Protein AF-A0A967CWF3-F1 (afdb_monomer_lite)

Secondary structure (DSSP, 8-state):
----HHHHHHHHHHHHHHHHHHHHHHHHHHHHHHHHHHHHHHTT-TT--HHHHHHHHHHHHHHHHHHH--

Foldseek 3Di:
DPPPPVVVVVVVVVCVVVVVVVLVVVLVVVLVVQLVVLCVVCVPPPPDDSVNSVVVSVVCSVVVSVVSPD

Structure (mmCIF, N/CA/C/O backbone):
data_AF-A0A967CWF3-F1
#
_entry.id   AF-A0A967CWF3-F1
#
loop_
_atom_site.group_PDB
_atom_site.id
_atom_site.type_symbol
_atom_site.label_atom_id
_atom_site.label_alt_id
_atom_site.label_comp_id
_atom_site.label_asym_id
_atom_site.label_entity_id
_atom_site.label_seq_id
_atom_site.pdbx_PDB_ins_code
_atom_site.Cartn_x
_atom_site.Cartn_y
_atom_site.Cartn_z
_atom_site.occupancy
_atom_site.B_iso_or_equiv
_atom_site.auth_seq_id
_atom_site.auth_comp_id
_atom_site.auth_asym_id
_atom_site.auth_atom_id
_atom_site.pdbx_PDB_model_num
ATOM 1 N N . MET A 1 1 ? 23.830 6.401 -27.173 1.00 50.25 1 MET A N 1
ATOM 2 C CA . MET A 1 1 ? 22.995 5.183 -27.074 1.00 50.25 1 MET A CA 1
ATOM 3 C C . MET A 1 1 ? 21.554 5.549 -27.409 1.00 50.25 1 MET A C 1
ATOM 5 O O . MET A 1 1 ? 20.938 6.269 -26.635 1.00 50.25 1 MET A O 1
ATOM 9 N N . ARG A 1 2 ? 21.020 5.152 -28.574 1.00 63.00 2 ARG A N 1
ATOM 10 C CA . ARG A 1 2 ? 19.588 5.339 -28.866 1.00 63.00 2 ARG A CA 1
ATOM 11 C C . ARG A 1 2 ? 18.828 4.242 -28.130 1.00 63.00 2 ARG A C 1
ATOM 13 O O . ARG A 1 2 ? 18.735 3.125 -28.625 1.00 63.00 2 ARG A O 1
ATOM 20 N N . LEU A 1 3 ? 18.367 4.546 -26.919 1.00 65.69 3 LEU A N 1
ATOM 21 C CA . LEU A 1 3 ? 17.449 3.677 -26.192 1.00 65.69 3 LEU A CA 1
ATOM 22 C C . LEU A 1 3 ? 16.227 3.479 -27.097 1.00 65.69 3 LEU A C 1
ATOM 24 O O . LEU A 1 3 ? 15.539 4.445 -27.432 1.00 65.69 3 LEU A O 1
ATOM 28 N N . SER A 1 4 ? 16.018 2.257 -27.588 1.00 76.25 4 SER A N 1
ATOM 29 C CA . SER A 1 4 ? 14.859 1.973 -28.427 1.00 76.25 4 SER A CA 1
ATOM 30 C C . SER A 1 4 ? 13.606 2.236 -27.596 1.00 76.25 4 SER A C 1
ATOM 32 O O . SER A 1 4 ? 13.379 1.579 -26.579 1.00 76.25 4 SER A O 1
ATOM 34 N N . ARG A 1 5 ? 12.808 3.227 -28.009 1.00 80.19 5 ARG A N 1
ATOM 35 C CA . ARG A 1 5 ? 11.621 3.701 -27.278 1.00 80.19 5 ARG A CA 1
ATOM 36 C C . ARG A 1 5 ? 10.654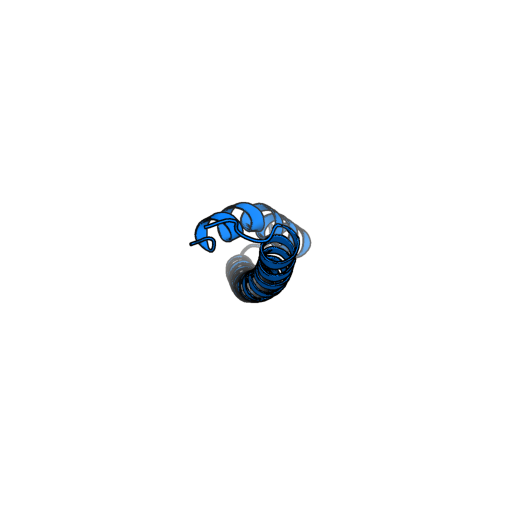 2.560 -26.950 1.00 80.19 5 ARG A C 1
ATOM 38 O O . ARG A 1 5 ? 10.026 2.571 -25.897 1.00 80.19 5 ARG A O 1
ATOM 45 N N . THR A 1 6 ? 10.569 1.559 -27.824 1.00 88.00 6 THR A N 1
ATOM 46 C CA . THR A 1 6 ? 9.726 0.372 -27.642 1.00 88.00 6 THR A CA 1
ATOM 47 C C . THR A 1 6 ? 10.212 -0.510 -26.492 1.00 88.00 6 THR A C 1
ATOM 49 O O . THR A 1 6 ? 9.406 -0.924 -25.661 1.00 88.00 6 THR A O 1
ATOM 52 N N . LEU A 1 7 ? 11.526 -0.734 -26.393 1.00 84.75 7 LEU A N 1
ATOM 53 C CA . LEU A 1 7 ? 12.142 -1.535 -25.336 1.00 84.75 7 LEU A CA 1
ATOM 54 C C . LEU A 1 7 ? 11.958 -0.874 -23.960 1.00 84.75 7 LEU A C 1
ATOM 56 O O . LEU A 1 7 ? 11.539 -1.530 -23.009 1.00 84.75 7 LEU A O 1
ATOM 60 N N . SER A 1 8 ? 12.206 0.435 -23.860 1.00 87.94 8 SER A N 1
ATOM 61 C CA . SER A 1 8 ? 12.071 1.179 -22.600 1.00 87.94 8 SER A CA 1
ATOM 62 C C . SER A 1 8 ? 10.635 1.215 -22.082 1.00 87.94 8 SER A C 1
ATOM 64 O O . SER A 1 8 ? 10.417 1.041 -20.887 1.00 87.94 8 SER A O 1
ATOM 66 N N . ILE A 1 9 ? 9.648 1.393 -22.967 1.00 89.81 9 ILE A N 1
ATOM 67 C CA . ILE A 1 9 ? 8.229 1.381 -22.578 1.00 89.81 9 ILE A CA 1
ATOM 68 C C . ILE A 1 9 ? 7.813 -0.012 -22.097 1.00 89.81 9 ILE A C 1
ATOM 70 O O . ILE A 1 9 ? 7.095 -0.126 -21.105 1.00 89.81 9 ILE A O 1
ATOM 74 N N . TYR A 1 10 ? 8.270 -1.071 -22.771 1.00 92.38 10 TYR A N 1
ATOM 75 C CA . TYR A 1 10 ? 7.942 -2.441 -22.382 1.00 92.38 10 TYR A CA 1
ATOM 76 C C . TYR A 1 10 ? 8.480 -2.782 -20.989 1.00 92.38 10 TYR A C 1
ATOM 78 O O . TYR A 1 10 ? 7.719 -3.220 -20.125 1.00 92.38 10 TYR A O 1
ATOM 86 N N . ILE A 1 11 ? 9.770 -2.514 -20.756 1.00 91.81 11 ILE A N 1
ATOM 87 C CA . ILE A 1 11 ? 10.411 -2.749 -19.457 1.00 91.81 11 ILE A CA 1
ATOM 88 C C . ILE A 1 11 ? 9.765 -1.873 -18.382 1.00 91.81 11 ILE A C 1
ATOM 90 O O . ILE A 1 11 ? 9.444 -2.378 -17.311 1.00 91.81 11 ILE A O 1
ATOM 94 N N . GLY A 1 12 ? 9.503 -0.595 -18.675 1.00 92.25 12 GLY A N 1
ATOM 95 C CA . GLY A 1 12 ? 8.849 0.318 -17.738 1.00 92.25 12 GLY A CA 1
ATOM 96 C C . GLY A 1 12 ? 7.456 -0.155 -17.321 1.00 92.25 12 GLY A C 1
ATOM 97 O O . GLY A 1 12 ? 7.136 -0.137 -16.137 1.00 92.25 12 GLY A O 1
ATOM 98 N N . ARG A 1 13 ? 6.641 -0.648 -18.263 1.00 93.00 13 ARG A N 1
ATOM 99 C CA . ARG A 1 13 ? 5.304 -1.181 -17.960 1.00 93.00 13 ARG A CA 1
ATOM 100 C C . ARG A 1 13 ? 5.371 -2.461 -17.131 1.00 93.00 13 ARG A C 1
ATOM 102 O O . ARG A 1 13 ? 4.612 -2.596 -16.178 1.00 93.00 13 ARG A O 1
ATOM 109 N N . GLN A 1 14 ? 6.277 -3.373 -17.479 1.00 93.75 14 GLN A N 1
ATOM 110 C CA . GLN A 1 14 ? 6.475 -4.612 -16.727 1.00 93.75 14 G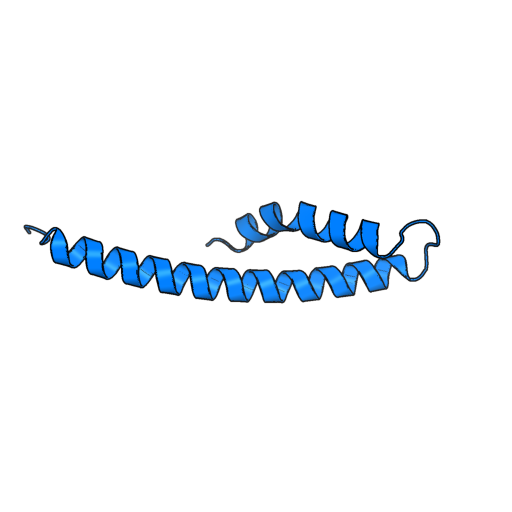LN A CA 1
ATOM 111 C C . GLN A 1 14 ? 6.953 -4.313 -15.302 1.00 93.75 14 GLN A C 1
ATOM 113 O O . GLN A 1 14 ? 6.410 -4.854 -14.343 1.00 93.75 14 GLN A O 1
ATOM 118 N N . PHE A 1 15 ? 7.926 -3.412 -15.158 1.00 94.19 15 PHE A N 1
ATOM 119 C CA . PHE A 1 15 ? 8.424 -2.970 -13.862 1.00 94.19 15 PHE A CA 1
ATOM 120 C C . PHE A 1 15 ? 7.317 -2.327 -13.026 1.00 94.19 15 PHE A C 1
ATOM 122 O O . PHE A 1 15 ? 7.098 -2.762 -11.903 1.00 94.19 15 PHE A O 1
ATOM 129 N N . LEU A 1 16 ? 6.581 -1.353 -13.574 1.00 94.62 16 LEU A N 1
ATOM 130 C CA . LEU A 1 16 ? 5.485 -0.685 -12.865 1.00 94.62 16 LEU A CA 1
ATOM 131 C C . LEU A 1 16 ? 4.400 -1.667 -12.426 1.00 94.62 16 LEU A C 1
ATOM 133 O O . LEU A 1 16 ? 3.889 -1.539 -11.319 1.00 94.62 16 LEU A O 1
ATOM 137 N N . TYR A 1 17 ? 4.070 -2.652 -13.264 1.00 96.12 17 TYR A N 1
ATOM 138 C CA . TYR A 1 17 ? 3.085 -3.672 -12.921 1.00 96.12 17 TYR A CA 1
ATOM 139 C C . TYR A 1 17 ? 3.534 -4.506 -11.717 1.00 96.12 17 TYR A C 1
ATOM 141 O O . TYR A 1 17 ? 2.807 -4.608 -10.732 1.00 96.12 17 TYR A O 1
ATOM 149 N N . TRP A 1 18 ? 4.749 -5.058 -11.758 1.00 96.12 18 TRP A N 1
ATOM 150 C CA . TRP A 1 18 ? 5.274 -5.860 -10.650 1.00 96.12 18 TRP A CA 1
ATOM 151 C C . TRP A 1 18 ? 5.524 -5.032 -9.394 1.00 96.12 18 TRP A C 1
ATOM 153 O O . TRP A 1 18 ? 5.182 -5.474 -8.300 1.00 96.12 18 TRP A O 1
ATOM 163 N N . PHE A 1 19 ? 6.051 -3.819 -9.548 1.00 94.50 19 PHE A N 1
ATOM 164 C CA . PHE A 1 19 ? 6.237 -2.872 -8.456 1.00 94.50 19 PHE A CA 1
ATOM 165 C C . PHE A 1 19 ? 4.908 -2.565 -7.763 1.00 94.50 19 PHE A C 1
ATOM 167 O O . PHE A 1 19 ? 4.802 -2.733 -6.552 1.00 94.50 19 PHE A O 1
ATOM 174 N N . ALA A 1 20 ? 3.872 -2.196 -8.525 1.00 94.50 20 ALA A N 1
ATOM 175 C CA . ALA A 1 20 ? 2.545 -1.930 -7.979 1.00 94.50 20 ALA A CA 1
ATOM 176 C C . ALA A 1 20 ? 1.948 -3.173 -7.308 1.00 94.50 20 ALA A C 1
ATOM 178 O O . ALA A 1 20 ? 1.345 -3.060 -6.246 1.00 94.50 20 ALA A O 1
ATOM 179 N N . CYS A 1 21 ? 2.146 -4.361 -7.884 1.00 95.88 21 CYS A N 1
ATOM 180 C CA . CYS A 1 21 ? 1.640 -5.608 -7.320 1.00 95.88 21 CYS A CA 1
ATOM 181 C C . CYS A 1 21 ? 2.286 -5.924 -5.958 1.00 95.88 21 CYS A C 1
ATOM 183 O O . CYS A 1 21 ? 1.581 -6.239 -5.001 1.00 95.88 21 CYS A O 1
ATOM 185 N N . VAL A 1 22 ? 3.612 -5.789 -5.848 1.00 94.56 22 VAL A N 1
ATOM 186 C CA . VAL A 1 22 ? 4.344 -5.979 -4.583 1.00 94.56 22 VAL A CA 1
ATOM 187 C C . VAL A 1 22 ? 3.968 -4.899 -3.569 1.00 94.56 22 VAL A C 1
ATOM 189 O O . VAL A 1 22 ? 3.695 -5.212 -2.412 1.00 94.56 22 VAL A O 1
ATOM 192 N N . PHE A 1 23 ? 3.895 -3.641 -4.001 1.00 93.50 23 PHE A N 1
ATOM 193 C CA . PHE A 1 23 ? 3.506 -2.522 -3.149 1.00 93.50 23 PHE A CA 1
ATOM 194 C C . PHE A 1 23 ? 2.097 -2.703 -2.568 1.00 93.50 23 PHE A C 1
ATOM 196 O O . PHE A 1 23 ? 1.907 -2.577 -1.360 1.00 93.50 23 PHE A O 1
ATOM 203 N N . LEU A 1 24 ? 1.119 -3.074 -3.400 1.00 93.81 24 LEU A N 1
ATOM 204 C CA . LEU A 1 24 ? -0.247 -3.356 -2.957 1.00 93.81 24 LEU A CA 1
ATOM 205 C C . LEU A 1 24 ? -0.311 -4.560 -2.013 1.00 93.81 24 LEU A C 1
ATOM 207 O O . LEU A 1 24 ? -1.083 -4.526 -1.059 1.00 93.81 24 LEU A O 1
ATOM 211 N N . ALA A 1 25 ? 0.502 -5.598 -2.233 1.00 94.44 25 ALA A N 1
ATOM 212 C CA . ALA A 1 25 ? 0.568 -6.743 -1.328 1.00 94.44 25 ALA A CA 1
ATOM 213 C C . ALA A 1 25 ? 1.091 -6.346 0.063 1.00 94.44 25 ALA A C 1
ATOM 215 O O . ALA A 1 25 ? 0.504 -6.735 1.073 1.00 94.44 25 ALA A O 1
ATOM 216 N N . LEU A 1 26 ? 2.150 -5.531 0.124 1.00 93.50 26 LEU A N 1
ATOM 217 C CA . LEU A 1 26 ? 2.689 -5.009 1.384 1.00 93.50 26 LEU A CA 1
ATOM 218 C C . LEU A 1 26 ? 1.689 -4.094 2.094 1.00 93.50 26 LEU A C 1
ATOM 220 O O . LEU A 1 26 ? 1.480 -4.230 3.296 1.00 93.50 26 LEU A O 1
ATOM 224 N N . LEU A 1 27 ? 1.038 -3.203 1.347 1.00 92.94 27 LEU A N 1
ATOM 225 C CA . LEU A 1 27 ? 0.039 -2.274 1.871 1.00 92.94 27 LEU A CA 1
ATOM 226 C C . LEU A 1 27 ? -1.201 -3.010 2.401 1.00 92.94 27 LEU A C 1
ATOM 228 O O . LEU A 1 27 ? -1.709 -2.675 3.467 1.00 92.94 27 LEU A O 1
ATOM 232 N N . ALA A 1 28 ? -1.667 -4.049 1.703 1.00 92.06 28 ALA A N 1
ATOM 233 C CA . ALA A 1 28 ? -2.753 -4.898 2.185 1.00 92.06 28 ALA A CA 1
ATOM 234 C C . ALA A 1 28 ? -2.359 -5.650 3.465 1.00 92.06 28 ALA A C 1
ATOM 236 O O . ALA A 1 28 ? -3.153 -5.727 4.403 1.00 92.06 28 ALA A O 1
ATOM 237 N N . LEU A 1 29 ? -1.130 -6.171 3.526 1.00 93.75 29 LEU A N 1
ATOM 238 C CA . LEU A 1 29 ? -0.620 -6.864 4.705 1.00 93.75 29 LEU A CA 1
ATOM 239 C C . LEU A 1 29 ? -0.586 -5.931 5.924 1.00 93.75 29 LEU A C 1
ATOM 241 O O . LEU A 1 29 ? -1.153 -6.269 6.964 1.00 93.75 29 LEU A O 1
ATOM 245 N N . THR A 1 30 ? 0.021 -4.748 5.798 1.00 91.06 30 THR A N 1
ATOM 246 C CA . THR A 1 30 ? 0.094 -3.773 6.899 1.00 91.06 30 THR A CA 1
ATOM 247 C C . THR A 1 30 ? -1.281 -3.252 7.299 1.00 91.06 30 THR A C 1
ATOM 249 O O . THR A 1 30 ? -1.542 -3.097 8.490 1.00 91.06 30 THR A O 1
ATOM 252 N N . PHE A 1 31 ? -2.193 -3.062 6.342 1.00 90.12 31 PHE A N 1
ATOM 253 C CA . PHE A 1 31 ? -3.571 -2.664 6.623 1.00 90.12 31 PHE A CA 1
ATOM 254 C C . PHE A 1 31 ? -4.305 -3.671 7.513 1.00 90.12 31 PHE A C 1
ATOM 256 O O . PHE A 1 31 ? -4.989 -3.267 8.452 1.00 90.12 31 PHE A O 1
ATOM 263 N N . VAL A 1 32 ? -4.152 -4.976 7.260 1.00 90.81 32 VAL A N 1
ATOM 264 C CA . VAL A 1 32 ? -4.765 -6.017 8.102 1.00 90.81 32 VAL A CA 1
ATOM 265 C C . VAL A 1 32 ? -4.200 -5.971 9.522 1.00 90.81 32 VAL A C 1
ATOM 267 O O . VAL A 1 32 ? -4.973 -6.037 10.478 1.00 90.81 32 VAL A O 1
ATOM 270 N N . PHE A 1 33 ? -2.882 -5.806 9.675 1.00 90.19 33 PHE A N 1
ATOM 271 C CA . PHE A 1 33 ? -2.259 -5.650 10.994 1.00 90.19 33 PHE A CA 1
ATOM 272 C C . PHE A 1 33 ? -2.806 -4.433 11.744 1.00 90.19 33 PHE A C 1
ATOM 274 O O . PHE A 1 33 ? -3.255 -4.569 12.883 1.00 90.19 33 PHE A O 1
ATOM 281 N N . ASP A 1 34 ? -2.843 -3.274 11.087 1.00 87.38 34 ASP A N 1
ATOM 282 C CA . ASP A 1 34 ? -3.368 -2.033 11.662 1.00 87.38 34 ASP A CA 1
ATOM 283 C C . ASP A 1 34 ? -4.845 -2.174 12.055 1.00 87.38 34 ASP A C 1
ATOM 285 O O . ASP A 1 34 ? -5.255 -1.719 13.123 1.00 87.38 34 ASP A O 1
ATOM 289 N N . LEU A 1 35 ? -5.654 -2.827 11.217 1.00 87.56 35 LEU A N 1
ATOM 290 C CA . LEU A 1 35 ? -7.072 -3.059 11.481 1.00 87.56 35 LEU A CA 1
ATOM 291 C C . LEU A 1 35 ? -7.269 -3.952 12.713 1.00 87.56 35 LEU A C 1
ATOM 293 O O . LEU A 1 35 ? -8.079 -3.626 13.581 1.00 87.56 35 LEU A O 1
ATOM 297 N N . VAL A 1 36 ? -6.499 -5.036 12.834 1.00 89.62 36 VAL A N 1
ATOM 298 C CA . VAL A 1 36 ? -6.523 -5.912 14.018 1.00 89.62 36 VAL A CA 1
ATOM 299 C C . VAL A 1 36 ? -6.068 -5.159 15.270 1.00 89.62 36 VAL A C 1
ATOM 301 O O . VAL A 1 36 ? -6.688 -5.290 16.328 1.00 89.62 36 VAL A O 1
ATOM 304 N N . GLU A 1 37 ? -5.025 -4.338 15.169 1.00 88.00 37 GLU A N 1
ATOM 305 C CA . GLU A 1 37 ? -4.521 -3.545 16.290 1.00 88.00 37 GLU A CA 1
ATOM 306 C C . GLU A 1 37 ? -5.531 -2.485 16.749 1.00 88.00 37 GLU A C 1
ATOM 308 O O . GLU A 1 37 ? -5.790 -2.338 17.947 1.00 88.00 37 GLU A O 1
ATOM 313 N N . LEU A 1 38 ? -6.179 -1.806 15.805 1.00 85.56 38 LEU A N 1
ATOM 314 C CA . LEU A 1 38 ? -7.247 -0.850 16.069 1.00 85.56 38 LEU A CA 1
ATOM 315 C C . LEU A 1 38 ? -8.470 -1.515 16.717 1.00 85.56 38 LEU A C 1
ATOM 317 O O . LEU A 1 38 ? -8.994 -0.994 17.704 1.00 85.56 38 LEU A O 1
ATOM 321 N N . LEU A 1 39 ? -8.892 -2.684 16.227 1.00 85.12 39 LEU A N 1
ATOM 322 C CA . LEU A 1 39 ? -9.971 -3.470 16.838 1.00 85.12 39 LEU A CA 1
ATOM 323 C C . LEU A 1 39 ? -9.624 -3.867 18.275 1.00 85.12 39 LEU A C 1
ATOM 325 O O . LEU A 1 39 ? -10.432 -3.679 19.188 1.00 85.12 39 LEU A O 1
ATOM 329 N N . ARG A 1 40 ? -8.394 -4.342 18.502 1.00 85.12 40 ARG A N 1
ATOM 330 C CA . ARG A 1 40 ? -7.902 -4.687 19.841 1.00 85.12 40 ARG A CA 1
ATOM 331 C C . AR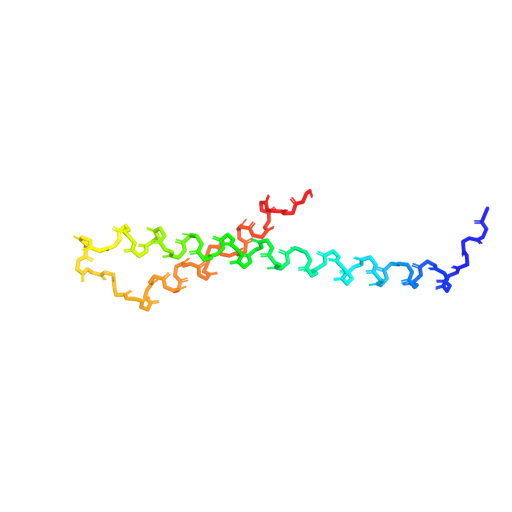G A 1 40 ? -7.890 -3.474 20.771 1.00 85.12 40 ARG A C 1
ATOM 333 O O . ARG A 1 40 ? -8.266 -3.593 21.935 1.00 85.12 40 ARG A O 1
ATOM 340 N N . ARG A 1 41 ? -7.493 -2.305 20.267 1.00 81.75 41 ARG A N 1
ATOM 341 C CA . ARG A 1 41 ? -7.446 -1.047 21.030 1.00 81.75 41 ARG A CA 1
ATOM 342 C C . ARG A 1 41 ? -8.829 -0.582 21.486 1.00 81.75 41 ARG A C 1
ATOM 344 O O . ARG A 1 41 ? -8.947 0.091 22.510 1.00 81.75 41 ARG A O 1
ATOM 351 N N . ILE A 1 42 ? -9.860 -0.922 20.722 1.00 78.38 42 ILE A N 1
ATOM 352 C CA . ILE A 1 42 ? -11.224 -0.425 20.902 1.00 78.38 42 ILE A CA 1
ATOM 353 C C . ILE A 1 42 ? -12.115 -1.419 21.655 1.00 78.38 42 ILE A C 1
ATOM 355 O O . ILE A 1 42 ? -13.100 -0.999 22.256 1.00 78.38 42 ILE A O 1
ATOM 359 N N . ALA A 1 43 ? -11.727 -2.694 21.752 1.00 72.62 43 ALA A N 1
ATOM 360 C CA . ALA A 1 43 ? -12.442 -3.727 22.511 1.00 72.62 43 ALA A CA 1
ATOM 361 C C . ALA A 1 43 ? -12.749 -3.364 23.988 1.00 72.62 43 ALA A C 1
ATOM 363 O O . ALA A 1 43 ? -13.588 -4.007 24.610 1.00 72.62 43 ALA A O 1
ATOM 364 N N . GLY A 1 44 ? -12.114 -2.325 24.549 1.00 66.19 44 GLY A N 1
ATOM 365 C CA . GLY A 1 44 ? -12.400 -1.783 25.885 1.00 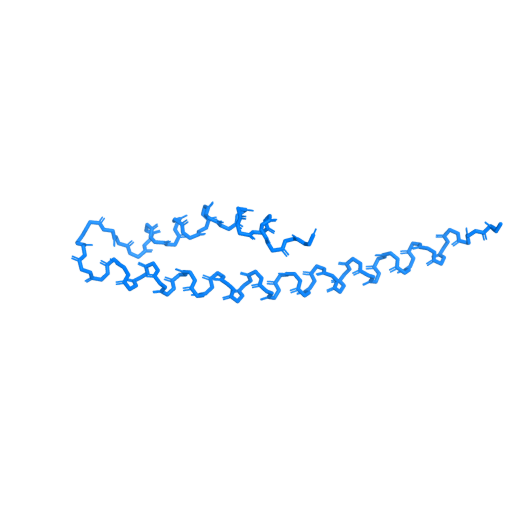66.19 44 GLY A CA 1
ATOM 366 C C . GLY A 1 44 ? -13.124 -0.426 25.933 1.00 66.19 44 GLY A C 1
ATOM 367 O O . GLY A 1 44 ? -13.316 0.103 27.026 1.00 66.19 44 GLY A O 1
ATOM 368 N N . ARG A 1 45 ? -13.503 0.185 24.799 1.00 67.69 45 ARG A N 1
ATOM 369 C CA . ARG A 1 45 ? -14.167 1.505 24.746 1.00 67.69 45 ARG A CA 1
ATOM 370 C C . ARG A 1 45 ? -15.463 1.444 23.932 1.00 67.69 45 ARG A C 1
ATOM 372 O O . ARG A 1 45 ? -15.435 1.360 22.712 1.00 67.69 45 ARG A O 1
ATOM 379 N N . GLN A 1 46 ? -16.601 1.577 24.617 1.00 60.56 46 GLN A N 1
ATOM 380 C CA . GLN A 1 46 ? -17.960 1.422 24.061 1.00 60.56 46 GLN A CA 1
ATOM 381 C C . GLN A 1 46 ? -18.352 2.434 22.960 1.00 60.56 46 GLN A C 1
ATOM 383 O O . GLN A 1 46 ? -19.384 2.267 22.324 1.00 60.56 46 GLN A O 1
ATOM 388 N N . GLN A 1 47 ? -17.559 3.482 22.718 1.00 63.59 47 GLN A N 1
ATOM 389 C CA . GLN A 1 47 ? -17.915 4.573 21.798 1.00 63.59 47 GLN A CA 1
ATOM 390 C C . GLN A 1 47 ? -17.470 4.361 20.345 1.00 63.59 47 GLN A C 1
ATOM 392 O O . GLN A 1 47 ? -17.948 5.071 19.464 1.00 63.59 47 GLN A O 1
ATOM 397 N N . ALA A 1 48 ? -16.573 3.411 20.065 1.00 65.50 48 ALA A N 1
ATOM 398 C CA . ALA A 1 48 ? -16.096 3.172 18.706 1.00 65.50 48 ALA A CA 1
ATOM 399 C C . ALA A 1 48 ? -16.595 1.814 18.188 1.00 65.50 48 ALA A C 1
ATOM 401 O O . ALA A 1 48 ? -16.056 0.760 18.504 1.00 65.50 48 ALA A O 1
ATOM 402 N N . GLY A 1 49 ? -17.668 1.841 17.396 1.00 75.12 49 GLY A N 1
ATOM 403 C CA . GLY A 1 49 ? -18.162 0.657 16.691 1.00 75.12 49 GLY A CA 1
ATOM 404 C C . GLY A 1 49 ? -17.251 0.249 15.527 1.00 75.12 49 GLY A C 1
ATOM 405 O O . GLY A 1 49 ? -16.475 1.061 15.022 1.00 75.12 49 GLY A O 1
ATOM 406 N N . LEU A 1 50 ? -17.395 -0.994 15.050 1.00 76.00 50 LEU A N 1
ATOM 407 C CA . LEU A 1 50 ? -16.621 -1.577 13.936 1.00 76.00 50 LEU A CA 1
ATOM 408 C C . LEU A 1 50 ? -16.536 -0.670 12.694 1.00 76.00 50 LEU A C 1
ATOM 410 O O . LEU A 1 50 ? -15.474 -0.558 12.087 1.00 76.00 50 LEU A O 1
ATOM 414 N N . GLY A 1 51 ? -17.626 0.019 12.342 1.00 81.88 51 GLY A N 1
ATOM 415 C CA . GLY A 1 51 ? -17.653 0.928 11.190 1.00 81.88 51 GLY A CA 1
ATOM 416 C C . GLY A 1 51 ? -16.681 2.105 11.318 1.00 81.88 51 GLY A C 1
ATOM 417 O O . GLY A 1 51 ? -16.011 2.454 10.349 1.00 81.88 51 GLY A O 1
ATOM 418 N N . ILE A 1 52 ? -16.534 2.659 12.526 1.00 83.00 52 ILE A N 1
ATOM 419 C CA . ILE A 1 52 ? -15.605 3.764 12.806 1.00 83.00 52 ILE A CA 1
ATOM 420 C C . ILE A 1 52 ? -14.158 3.275 12.697 1.00 83.00 52 ILE A C 1
ATOM 422 O O . ILE A 1 52 ? -13.298 3.990 12.189 1.00 83.00 52 ILE A O 1
ATOM 426 N N . VAL A 1 53 ? -13.892 2.034 13.116 1.00 83.31 53 VAL A N 1
ATOM 427 C CA . VAL A 1 53 ? -12.561 1.417 13.023 1.00 83.31 53 VAL A CA 1
ATO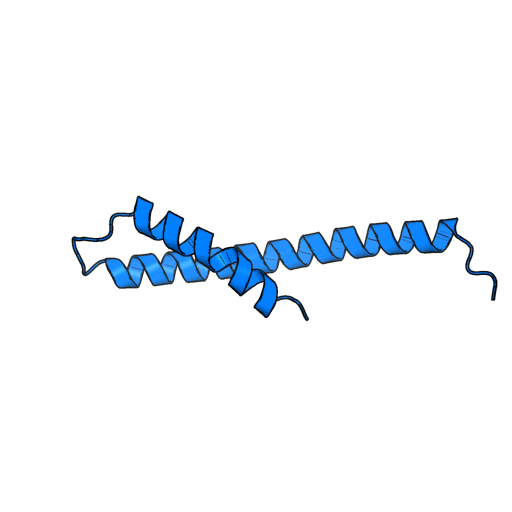M 428 C C . VAL A 1 53 ? -12.122 1.264 11.573 1.00 83.31 53 VAL A C 1
ATOM 430 O O . VAL A 1 53 ? -10.999 1.627 11.229 1.00 83.31 53 VAL A O 1
ATOM 433 N N . ILE A 1 54 ? -13.024 0.780 10.718 1.00 83.88 54 ILE A N 1
ATOM 434 C CA . ILE A 1 54 ? -12.768 0.629 9.283 1.00 83.88 54 ILE A CA 1
ATOM 435 C C . ILE A 1 54 ? -1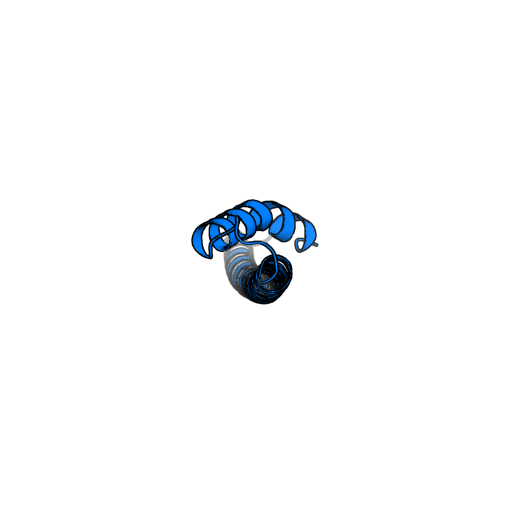2.533 2.001 8.642 1.00 83.88 54 ILE A C 1
ATOM 437 O O . ILE A 1 54 ? -11.574 2.160 7.892 1.00 83.88 54 ILE A O 1
ATOM 441 N N . GLN A 1 55 ? -13.347 3.009 8.970 1.00 86.06 55 GLN A N 1
ATOM 442 C CA . GLN A 1 55 ? -13.155 4.378 8.476 1.00 86.06 55 GLN A CA 1
ATOM 443 C C . GLN A 1 55 ? -11.801 4.963 8.893 1.00 86.06 55 GLN A C 1
ATOM 445 O O . GLN A 1 55 ? -11.099 5.551 8.072 1.00 86.06 55 GLN A O 1
ATOM 450 N N . LEU A 1 56 ? -11.410 4.774 10.154 1.00 86.75 56 LEU A N 1
ATOM 451 C CA . LEU A 1 56 ? -10.138 5.263 10.675 1.00 86.75 56 LEU A CA 1
ATOM 452 C C . LEU A 1 56 ? -8.947 4.547 10.022 1.00 86.75 56 LEU A C 1
ATOM 454 O O . LEU A 1 56 ? -7.973 5.199 9.645 1.00 86.75 56 LEU A O 1
ATOM 458 N N . ALA A 1 57 ? -9.038 3.227 9.844 1.00 84.75 57 ALA A N 1
ATOM 459 C CA . ALA A 1 57 ? -8.028 2.445 9.139 1.00 84.75 57 ALA A CA 1
ATOM 460 C C . ALA A 1 57 ? -7.899 2.895 7.672 1.00 84.75 57 ALA A C 1
ATOM 462 O O . ALA A 1 57 ? -6.785 3.091 7.187 1.00 84.75 57 ALA A O 1
ATOM 463 N N . LEU A 1 58 ? -9.022 3.142 6.984 1.00 87.62 58 LEU A N 1
ATOM 464 C CA . LEU A 1 58 ? -9.042 3.653 5.608 1.00 87.62 58 LEU A CA 1
ATOM 465 C C . LEU A 1 58 ? -8.420 5.051 5.490 1.00 87.62 58 LEU A C 1
ATOM 467 O O . LEU A 1 58 ? -7.678 5.304 4.547 1.00 87.62 58 LEU A O 1
ATOM 471 N N . PHE A 1 59 ? -8.664 5.958 6.439 1.00 90.38 59 PHE A N 1
ATOM 472 C CA . PHE A 1 59 ? -8.031 7.282 6.417 1.00 90.38 59 PHE A CA 1
ATOM 473 C C . PHE A 1 59 ? -6.525 7.245 6.696 1.00 90.38 59 PHE A C 1
ATOM 475 O O . PHE A 1 59 ? -5.804 8.142 6.262 1.00 90.38 59 PHE A O 1
ATOM 482 N N . LYS A 1 60 ? -6.033 6.212 7.387 1.00 87.19 60 LYS A N 1
ATOM 483 C CA . LYS A 1 60 ? -4.603 6.020 7.668 1.00 87.19 60 LYS A CA 1
ATOM 484 C C . LYS A 1 60 ? -3.844 5.395 6.486 1.00 87.19 60 LYS A C 1
ATOM 486 O O . LYS A 1 60 ? -2.631 5.583 6.379 1.00 87.19 60 LYS A O 1
ATOM 491 N N . LEU A 1 61 ? -4.544 4.703 5.579 1.00 86.81 61 LEU A N 1
ATOM 492 C CA . LEU A 1 61 ? -3.970 4.081 4.378 1.00 86.81 61 LEU A CA 1
ATOM 493 C C . LEU A 1 61 ? -3.081 4.998 3.519 1.00 86.81 61 LEU A C 1
ATOM 495 O O . LEU A 1 61 ? -1.981 4.559 3.194 1.00 86.81 61 LEU A O 1
ATOM 499 N N . PRO A 1 62 ? -3.475 6.231 3.130 1.00 87.12 62 PRO A N 1
ATOM 500 C CA . PRO A 1 62 ? -2.628 7.082 2.287 1.00 87.12 62 PRO A CA 1
ATOM 501 C C . PRO A 1 62 ? -1.287 7.417 2.949 1.00 87.12 62 PRO A C 1
ATOM 503 O O . PRO A 1 62 ? -0.245 7.383 2.298 1.00 87.12 62 PRO A O 1
ATOM 506 N N . THR A 1 63 ? -1.288 7.669 4.258 1.00 88.00 63 THR A N 1
ATOM 507 C CA . THR A 1 63 ? -0.062 7.939 5.017 1.00 88.00 63 THR A CA 1
ATOM 508 C C . THR A 1 63 ? 0.825 6.696 5.107 1.00 88.00 63 THR A C 1
ATOM 510 O O . THR A 1 63 ? 2.041 6.791 4.954 1.00 88.00 63 THR A O 1
ATOM 513 N N . MET A 1 64 ? 0.225 5.517 5.307 1.00 87.06 64 MET A N 1
ATOM 514 C CA . MET A 1 64 ? 0.939 4.233 5.307 1.00 87.06 64 MET A CA 1
ATOM 515 C C . MET A 1 64 ? 1.557 3.923 3.941 1.00 87.06 64 MET A C 1
ATOM 517 O O . MET A 1 64 ? 2.706 3.495 3.868 1.00 87.06 64 MET A O 1
ATOM 521 N N . ALA A 1 65 ? 0.825 4.195 2.860 1.00 89.62 65 ALA A N 1
ATOM 522 C CA . ALA A 1 65 ? 1.320 4.058 1.497 1.00 89.62 65 ALA A CA 1
ATOM 523 C C . ALA A 1 65 ? 2.581 4.908 1.278 1.00 89.62 65 ALA A C 1
ATOM 525 O O . ALA A 1 65 ? 3.564 4.412 0.739 1.00 89.62 65 ALA A O 1
ATOM 526 N N . GLN A 1 66 ? 2.584 6.156 1.754 1.00 88.56 66 GLN A N 1
ATOM 527 C CA . GLN A 1 66 ? 3.739 7.047 1.637 1.00 88.56 66 GLN A CA 1
ATOM 528 C C . GLN A 1 66 ? 4.953 6.572 2.451 1.00 88.56 66 GLN A C 1
ATOM 530 O O . GLN A 1 66 ? 6.076 6.740 1.995 1.00 88.56 66 GLN A O 1
ATOM 535 N N . MET A 1 67 ? 4.746 5.975 3.629 1.00 87.88 67 MET A N 1
ATOM 536 C CA . MET A 1 67 ? 5.841 5.418 4.441 1.00 87.88 67 MET A CA 1
ATOM 537 C C . MET A 1 67 ? 6.430 4.127 3.860 1.00 87.88 67 MET A C 1
ATOM 539 O O . MET A 1 67 ? 7.598 3.834 4.092 1.00 87.88 67 MET A O 1
ATOM 543 N N . LEU A 1 68 ? 5.613 3.338 3.156 1.00 85.75 68 LEU A N 1
ATOM 544 C CA . LEU A 1 68 ? 6.029 2.091 2.506 1.00 85.75 68 LEU A CA 1
ATOM 545 C C . LEU A 1 68 ? 6.720 2.317 1.162 1.00 85.75 68 LEU A C 1
ATOM 547 O O . LEU A 1 68 ? 7.406 1.417 0.677 1.00 85.75 68 LEU A O 1
ATOM 551 N N . LEU A 1 69 ? 6.497 3.474 0.534 1.00 84.25 69 LEU A N 1
ATOM 552 C CA . LEU A 1 69 ? 7.240 3.845 -0.659 1.00 84.25 69 LEU A CA 1
ATOM 553 C C . LEU A 1 69 ? 8.723 4.025 -0.283 1.00 84.25 69 LEU A C 1
ATOM 555 O O . LEU A 1 69 ? 9.006 4.715 0.697 1.00 84.25 69 LEU A O 1
ATOM 559 N N . PRO A 1 70 ? 9.646 3.384 -1.021 1.00 68.56 70 PRO A N 1
ATOM 560 C CA . PRO A 1 70 ? 11.079 3.562 -0.818 1.00 68.56 70 PRO A CA 1
ATOM 561 C C . PRO A 1 70 ? 11.556 4.970 -1.195 1.00 68.56 70 PRO A C 1
ATOM 563 O O . PRO A 1 70 ? 10.902 5.622 -2.045 1.00 68.56 70 PRO A O 1
#

Sequence (70 aa):
MRLSRTLSIYIGRQFLYWFACVFLALLALTFVFDLVELLRRIAGRQQAGLGIVIQLALFKLPTMAQMLLP

Radius of gyration: 18.62 Å; chains: 1; bounding box: 41×15×55 Å

pLDDT: mean 85.0, std 9.9, range [50.25, 96.12]